Protein AF-A0A967HJ98-F1 (afdb_monomer_lite)

Radius of gyration: 16.31 Å; chains: 1; bounding box: 53×24×32 Å

Secondary structure (DSSP, 8-state):
-PPPTT-----PPP-SEEEEEEEEETTEEEEEEEEESSTTSPPEEE-TTSPBPPPPSS--------TT-----

pLDDT: mean 85.95, std 13.99, range [48.88, 98.0]

Foldseek 3Di:
DDDDPPDDPDDDDDPAAKDWDWDDDPNDIAIFMWHDHDPPGDIFTAHPVRHGDDDDPDDDDDDDAPPPGDDDD

Sequence (73 aa):
MSPPPGGGVAKAVETIGSGRALVFAGGRVVEGTWSRPTPSDPITLDDADGDPIAVPPGRPWITYVPRNGEIDW

Structure (mmCIF, N/CA/C/O backbone):
data_AF-A0A967HJ98-F1
#
_entry.id   AF-A0A967HJ98-F1
#
loop_
_atom_site.group_PDB
_atom_site.id
_atom_site.type_symbol
_atom_site.label_atom_id
_atom_site.label_alt_id
_atom_site.label_comp_id
_atom_site.label_asym_id
_atom_site.label_entity_id
_atom_site.label_seq_id
_atom_site.pdbx_PDB_ins_code
_atom_site.Cartn_x
_atom_site.Cartn_y
_atom_site.Cartn_z
_atom_site.occupancy
_atom_site.B_iso_or_equiv
_atom_site.auth_seq_id
_atom_site.auth_comp_id
_atom_site.auth_asym_id
_atom_site.auth_atom_id
_atom_site.pdbx_PDB_model_num
ATOM 1 N N . MET A 1 1 ? 37.926 -6.288 -18.136 1.00 48.88 1 MET A N 1
ATOM 2 C CA . MET A 1 1 ? 36.837 -7.285 -18.199 1.00 48.88 1 MET A CA 1
ATOM 3 C C . MET A 1 1 ? 35.587 -6.569 -18.676 1.00 48.88 1 MET A C 1
ATOM 5 O O . MET A 1 1 ? 35.139 -5.666 -17.986 1.00 48.88 1 MET A O 1
ATOM 9 N N . SER A 1 2 ? 35.083 -6.902 -19.863 1.00 51.06 2 SER A N 1
ATOM 10 C CA . SER A 1 2 ? 33.757 -6.453 -20.312 1.00 51.06 2 SER A CA 1
ATOM 11 C C . SER A 1 2 ? 32.677 -7.296 -19.622 1.00 51.06 2 SER A C 1
ATOM 13 O O . SER A 1 2 ? 32.945 -8.471 -19.349 1.00 51.06 2 SER A O 1
ATOM 15 N N . PRO A 1 3 ? 31.487 -6.749 -19.314 1.00 54.09 3 PRO A N 1
ATOM 16 C CA . PRO A 1 3 ? 30.406 -7.552 -18.754 1.00 54.09 3 PRO A CA 1
ATOM 17 C C . PRO A 1 3 ? 29.938 -8.604 -19.781 1.00 54.09 3 PRO A C 1
ATOM 19 O O . PRO A 1 3 ? 30.007 -8.348 -20.987 1.00 54.09 3 PRO A O 1
ATOM 22 N N . PRO A 1 4 ? 29.485 -9.789 -19.334 1.00 52.78 4 PRO A N 1
ATOM 23 C CA . PRO A 1 4 ? 29.030 -10.847 -20.230 1.00 52.78 4 PRO A CA 1
ATOM 24 C C . PRO A 1 4 ? 27.750 -10.436 -20.988 1.00 52.78 4 PRO A C 1
ATOM 26 O O . PRO A 1 4 ? 26.859 -9.816 -20.397 1.00 52.78 4 PRO A O 1
ATOM 29 N N . PRO A 1 5 ? 27.620 -10.786 -22.282 1.00 57.00 5 PRO A N 1
ATOM 30 C CA . PRO A 1 5 ? 26.410 -10.532 -23.055 1.00 57.00 5 PRO A CA 1
ATOM 31 C C . PRO A 1 5 ? 25.310 -11.489 -22.582 1.00 57.00 5 PRO A C 1
ATOM 33 O O . PRO A 1 5 ? 25.401 -12.698 -22.769 1.00 57.00 5 PRO A O 1
ATOM 36 N N . GLY A 1 6 ? 24.292 -10.943 -21.917 1.00 56.84 6 GLY A N 1
ATOM 37 C CA . GLY A 1 6 ? 23.192 -11.728 -21.341 1.00 56.84 6 GLY A CA 1
ATOM 38 C C . GLY A 1 6 ? 22.590 -11.164 -20.053 1.00 56.84 6 GLY A C 1
ATOM 39 O O . GLY A 1 6 ? 21.732 -11.805 -19.454 1.00 56.84 6 GLY A O 1
ATOM 40 N N . GLY A 1 7 ? 23.016 -9.979 -19.605 1.00 49.16 7 GLY A N 1
ATOM 41 C CA . GLY A 1 7 ? 22.413 -9.303 -18.459 1.00 49.16 7 GLY A CA 1
ATOM 42 C C . GLY A 1 7 ? 21.020 -8.776 -18.794 1.00 49.16 7 GLY A C 1
ATOM 43 O O . GLY A 1 7 ? 20.878 -7.632 -19.217 1.00 49.16 7 GLY A O 1
ATOM 44 N N . GLY A 1 8 ? 19.988 -9.597 -18.604 1.00 58.25 8 GLY A N 1
ATOM 45 C CA . GLY A 1 8 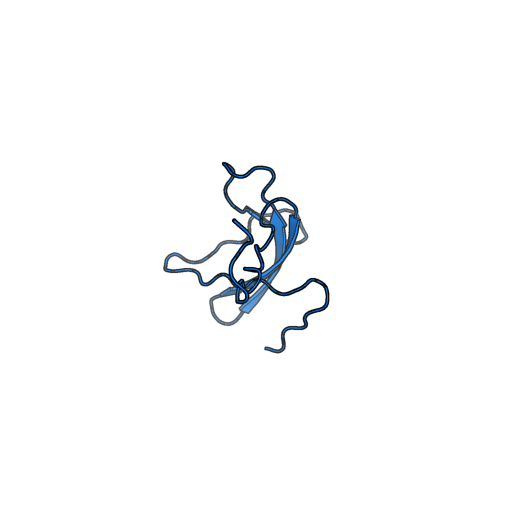? 18.627 -9.089 -18.491 1.00 58.25 8 GLY A CA 1
ATOM 46 C C . GLY A 1 8 ? 18.600 -8.062 -17.362 1.00 58.25 8 GLY A C 1
ATOM 47 O O . GLY A 1 8 ? 18.906 -8.390 -16.218 1.00 58.25 8 GLY A O 1
ATOM 48 N N . VAL A 1 9 ? 18.296 -6.807 -17.686 1.00 63.19 9 VAL A N 1
ATOM 49 C CA . VAL A 1 9 ? 18.069 -5.769 -16.681 1.00 63.19 9 VAL A CA 1
ATOM 50 C C . VAL A 1 9 ? 16.926 -6.242 -15.786 1.00 63.19 9 VAL A C 1
ATOM 52 O O . VAL A 1 9 ? 15.774 -6.315 -16.217 1.00 63.19 9 VAL A O 1
ATOM 55 N N . ALA A 1 10 ? 17.245 -6.598 -14.542 1.00 61.75 10 ALA A N 1
ATOM 56 C CA . ALA A 1 10 ? 16.227 -6.794 -13.527 1.00 61.75 10 ALA A CA 1
ATOM 57 C C . ALA A 1 10 ? 15.489 -5.460 -13.377 1.00 61.75 10 ALA A C 1
ATOM 59 O O . ALA A 1 10 ? 16.089 -4.447 -13.011 1.00 61.75 10 ALA A O 1
ATOM 60 N N . LYS A 1 11 ? 14.197 -5.434 -13.713 1.00 62.69 11 LYS A N 1
ATOM 61 C CA . LYS A 1 11 ? 13.373 -4.257 -13.454 1.00 62.69 11 LYS A CA 1
ATOM 62 C C . LYS A 1 11 ? 13.126 -4.187 -11.954 1.00 62.69 11 LYS A C 1
ATOM 64 O O . LYS A 1 11 ? 12.320 -4.942 -11.421 1.00 62.69 11 LYS A O 1
ATOM 69 N N . ALA A 1 12 ? 13.848 -3.302 -11.278 1.00 69.62 12 ALA A N 1
ATOM 70 C CA . ALA A 1 12 ? 13.507 -2.924 -9.919 1.00 69.62 12 ALA A CA 1
ATOM 71 C C . ALA A 1 12 ? 12.187 -2.143 -9.946 1.00 69.62 12 ALA A C 1
ATOM 73 O O . ALA A 1 12 ? 12.005 -1.250 -10.776 1.00 69.62 12 ALA A O 1
ATOM 74 N N . VAL A 1 13 ? 11.265 -2.494 -9.053 1.00 75.44 13 VAL A N 1
ATOM 75 C CA . VAL A 1 13 ? 10.061 -1.699 -8.806 1.00 75.44 13 VAL A CA 1
ATOM 76 C C . VAL A 1 13 ? 10.401 -0.690 -7.717 1.00 75.44 13 VAL A C 1
ATOM 78 O O . VAL A 1 13 ? 10.855 -1.068 -6.636 1.00 75.44 13 VAL A O 1
ATOM 81 N N . GLU A 1 14 ? 10.212 0.595 -8.004 1.00 81.94 14 GLU A N 1
ATOM 82 C CA . GLU A 1 14 ? 10.320 1.643 -6.994 1.00 81.94 14 GLU A CA 1
ATOM 83 C C . GLU A 1 14 ? 9.135 1.527 -6.029 1.00 81.94 14 GLU A C 1
ATOM 85 O O . GLU A 1 14 ? 7.978 1.544 -6.442 1.00 81.94 14 GLU A O 1
ATOM 90 N N . THR A 1 15 ? 9.433 1.354 -4.742 1.00 89.06 15 THR A N 1
ATOM 91 C CA . THR A 1 15 ? 8.423 1.139 -3.689 1.00 89.06 15 THR A CA 1
ATOM 92 C C . THR A 1 15 ? 8.359 2.286 -2.689 1.00 89.06 15 THR A C 1
ATOM 94 O O . THR A 1 15 ? 7.595 2.206 -1.734 1.00 89.06 15 THR A O 1
ATOM 97 N N . ILE A 1 16 ? 9.167 3.329 -2.892 1.00 94.75 16 ILE A N 1
ATOM 98 C CA . ILE A 1 16 ? 9.144 4.569 -2.117 1.00 94.75 16 ILE A CA 1
ATOM 99 C C . ILE A 1 16 ? 8.248 5.556 -2.861 1.00 94.75 16 ILE A C 1
ATOM 101 O O . ILE A 1 16 ? 8.345 5.683 -4.080 1.00 94.75 16 ILE A O 1
ATOM 105 N N . GLY A 1 17 ? 7.387 6.257 -2.133 1.00 94.06 17 GLY A N 1
ATOM 106 C CA . GLY A 1 17 ? 6.468 7.242 -2.687 1.00 94.06 17 GLY A CA 1
ATOM 107 C C . GLY A 1 17 ? 5.026 6.947 -2.309 1.00 94.06 17 GLY A C 1
ATOM 108 O O . GLY A 1 17 ? 4.752 6.415 -1.236 1.00 94.06 17 GLY A O 1
ATOM 109 N N . SER A 1 18 ? 4.106 7.333 -3.182 1.00 94.94 18 SER A N 1
ATOM 110 C CA . SER A 1 18 ? 2.677 7.111 -3.004 1.00 94.94 18 SER A CA 1
ATOM 111 C C . SER A 1 18 ? 1.973 6.917 -4.343 1.00 94.94 18 SER A C 1
ATOM 113 O O . SER A 1 18 ? 2.507 7.242 -5.412 1.00 94.94 18 SER A O 1
ATOM 115 N N . GLY A 1 19 ? 0.759 6.376 -4.297 1.00 93.62 19 GLY A N 1
ATOM 116 C CA . GLY A 1 19 ? -0.071 6.197 -5.481 1.00 93.62 19 GLY A CA 1
ATOM 117 C C . GLY A 1 19 ? -1.431 5.592 -5.169 1.00 93.62 19 GLY A C 1
ATOM 118 O O . GLY A 1 19 ? -1.748 5.315 -4.018 1.00 93.62 19 GLY A O 1
ATOM 119 N N . ARG A 1 20 ? -2.240 5.376 -6.210 1.00 94.38 20 ARG A N 1
ATOM 120 C CA . ARG A 1 20 ? -3.541 4.704 -6.090 1.00 94.38 20 ARG A CA 1
ATOM 121 C C . ARG A 1 20 ? -3.358 3.260 -5.622 1.00 94.38 20 ARG A C 1
ATOM 123 O O . ARG A 1 20 ? -2.439 2.576 -6.073 1.00 94.38 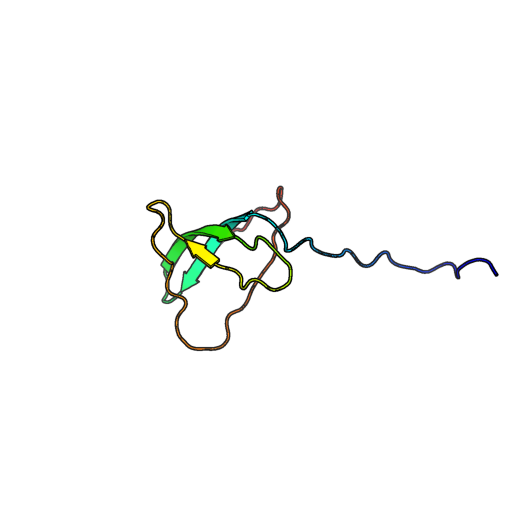20 ARG A O 1
ATOM 130 N N . ALA A 1 21 ? -4.263 2.802 -4.769 1.00 94.88 21 ALA A N 1
ATOM 131 C CA . ALA A 1 21 ? -4.368 1.429 -4.311 1.00 94.88 21 ALA A CA 1
ATOM 132 C C . ALA A 1 21 ? -5.797 0.907 -4.499 1.00 94.88 21 ALA A C 1
ATOM 134 O O . ALA A 1 21 ? -6.770 1.658 -4.442 1.00 94.88 21 ALA A O 1
ATOM 135 N N . LEU A 1 22 ? -5.897 -0.402 -4.713 1.00 94.81 22 LEU A N 1
ATOM 136 C CA . LEU A 1 22 ? -7.149 -1.146 -4.733 1.00 94.81 22 LEU A CA 1
ATOM 137 C C . LEU A 1 22 ? -6.989 -2.327 -3.787 1.00 94.81 22 LEU A C 1
ATOM 139 O O . LEU A 1 22 ? -6.054 -3.119 -3.933 1.00 94.81 22 LEU A O 1
ATOM 143 N N . VAL A 1 23 ? -7.878 -2.428 -2.806 1.00 95.06 23 VAL A N 1
ATOM 144 C CA . VAL A 1 23 ? -7.828 -3.468 -1.778 1.00 95.06 23 VAL A CA 1
ATOM 145 C C . VAL A 1 23 ? -9.005 -4.408 -1.970 1.00 95.06 23 VAL A C 1
ATOM 147 O O . VAL A 1 23 ? -10.158 -4.022 -1.797 1.00 95.06 23 VAL A O 1
ATOM 150 N N . PHE A 1 24 ? -8.699 -5.657 -2.313 1.00 94.00 24 PHE A N 1
ATOM 151 C CA . PHE A 1 24 ? -9.683 -6.717 -2.508 1.00 94.00 24 PHE A CA 1
ATOM 152 C C . PHE A 1 24 ? -9.767 -7.579 -1.250 1.00 94.00 24 PHE A C 1
ATOM 154 O O . PHE A 1 24 ? -8.809 -8.265 -0.890 1.00 94.00 24 PHE A O 1
ATOM 161 N N . ALA A 1 25 ? -10.913 -7.555 -0.573 1.00 91.69 25 ALA A N 1
ATOM 162 C CA . ALA A 1 25 ? -11.124 -8.304 0.661 1.00 91.69 25 ALA A CA 1
ATOM 163 C C . ALA A 1 25 ? -12.607 -8.621 0.877 1.00 91.69 25 ALA A C 1
ATOM 165 O O . ALA A 1 25 ? -13.479 -7.788 0.639 1.00 91.69 25 ALA A O 1
ATOM 166 N N . GLY A 1 26 ? -12.913 -9.837 1.345 1.00 88.44 26 GLY A N 1
ATOM 167 C CA . GLY A 1 26 ? -14.281 -10.220 1.721 1.00 88.44 26 GLY A CA 1
ATOM 168 C C . GLY A 1 26 ? -15.327 -10.019 0.614 1.00 88.44 26 GLY A C 1
ATOM 169 O O . GLY A 1 26 ? -16.452 -9.618 0.915 1.00 88.44 26 GLY A O 1
ATOM 170 N N . GLY A 1 27 ? -14.945 -10.236 -0.652 1.00 91.88 27 GLY A N 1
ATOM 171 C CA . GLY A 1 27 ? -15.813 -10.049 -1.823 1.00 91.88 27 GLY A CA 1
ATOM 172 C C . GLY A 1 27 ? -16.088 -8.588 -2.196 1.00 91.88 27 GLY A C 1
ATOM 173 O O . GLY A 1 27 ? -17.044 -8.321 -2.916 1.00 91.88 27 GLY A O 1
ATOM 174 N N . ARG A 1 28 ? -15.297 -7.641 -1.682 1.00 91.56 28 ARG A N 1
ATOM 175 C CA . ARG A 1 28 ? -15.420 -6.203 -1.949 1.00 91.56 28 ARG A CA 1
ATOM 176 C C . ARG A 1 28 ? -14.092 -5.634 -2.435 1.00 91.56 28 ARG A C 1
ATOM 178 O O . ARG A 1 28 ? -13.036 -6.196 -2.141 1.00 91.56 28 ARG A O 1
ATOM 185 N N . VAL A 1 29 ? -14.177 -4.503 -3.130 1.00 94.00 29 VAL A N 1
ATOM 186 C CA . VAL A 1 29 ? -13.037 -3.653 -3.476 1.00 94.00 29 VAL A CA 1
ATOM 187 C C . VAL A 1 29 ? -13.171 -2.318 -2.750 1.00 94.00 29 VAL A C 1
ATOM 189 O O . VAL A 1 29 ? -14.259 -1.744 -2.705 1.00 94.00 29 VAL A O 1
ATOM 192 N N . VAL A 1 30 ? -12.073 -1.850 -2.166 1.00 95.06 30 VAL A N 1
ATOM 193 C CA . VAL A 1 30 ? -11.947 -0.504 -1.598 1.00 95.06 30 VAL A CA 1
ATOM 194 C C . VAL A 1 30 ? -10.872 0.233 -2.382 1.00 95.06 30 VAL A C 1
ATOM 196 O O . VAL A 1 30 ? -9.763 -0.281 -2.549 1.00 95.06 30 VAL A O 1
ATOM 199 N N . GLU A 1 31 ? -11.207 1.418 -2.884 1.00 95.94 31 GLU A N 1
ATOM 200 C CA . GLU A 1 31 ? -10.238 2.306 -3.519 1.00 95.94 31 GLU A CA 1
ATOM 201 C C . GLU A 1 31 ? -9.582 3.206 -2.477 1.00 95.94 31 GLU A C 1
ATOM 203 O O . GLU A 1 31 ? -10.242 3.693 -1.562 1.00 95.94 31 GLU A O 1
ATOM 208 N N . GLY A 1 32 ? -8.288 3.455 -2.639 1.00 96.12 32 GLY A N 1
ATOM 209 C CA . GLY A 1 32 ? -7.557 4.339 -1.747 1.00 96.12 32 GLY A CA 1
ATOM 210 C C . GLY A 1 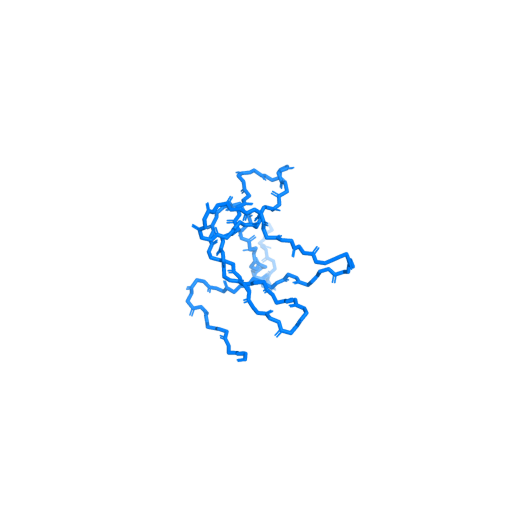32 ? -6.193 4.716 -2.291 1.00 96.12 32 GLY A C 1
ATOM 211 O O . GLY A 1 32 ? -5.934 4.679 -3.501 1.00 96.12 32 GLY A O 1
ATOM 212 N N . THR A 1 33 ? -5.298 5.055 -1.377 1.00 97.12 33 THR A N 1
ATOM 213 C CA . THR A 1 33 ? -3.911 5.390 -1.667 1.00 97.12 33 THR A CA 1
ATOM 214 C C . THR A 1 33 ? -2.967 4.525 -0.852 1.00 97.12 33 THR A C 1
ATOM 216 O O . THR A 1 33 ? -3.273 4.139 0.271 1.00 97.12 33 THR A O 1
ATOM 219 N N . TRP A 1 34 ? -1.818 4.196 -1.436 1.00 96.25 34 TRP A N 1
ATOM 220 C CA . TRP A 1 34 ? -0.689 3.661 -0.692 1.00 96.25 34 TRP A CA 1
ATOM 221 C C . TRP A 1 34 ? 0.348 4.754 -0.475 1.00 96.25 34 TRP A C 1
ATOM 223 O O . TRP A 1 34 ? 0.537 5.615 -1.342 1.00 96.25 34 TRP A O 1
ATOM 233 N N . SER A 1 35 ? 1.062 4.689 0.646 1.00 96.31 35 SER A N 1
ATOM 234 C CA . SER A 1 35 ? 2.221 5.542 0.895 1.00 96.31 35 SER A CA 1
ATOM 235 C C . SER A 1 35 ? 3.352 4.775 1.575 1.00 96.31 35 SER A C 1
ATOM 237 O O . SER A 1 35 ? 3.121 3.860 2.364 1.00 96.31 35 SER A O 1
ATOM 239 N N . ARG A 1 36 ? 4.591 5.126 1.229 1.00 96.75 36 ARG A N 1
ATOM 240 C CA . ARG A 1 36 ? 5.815 4.651 1.876 1.00 96.75 36 ARG A CA 1
ATOM 241 C C . ARG A 1 36 ? 6.923 5.704 1.718 1.00 96.75 36 ARG A C 1
ATOM 243 O O . ARG A 1 36 ? 7.595 5.720 0.684 1.00 96.75 36 ARG A O 1
ATOM 250 N N . PRO A 1 37 ? 7.114 6.603 2.698 1.00 96.19 37 PRO A N 1
ATOM 251 C CA . PRO A 1 37 ? 8.040 7.732 2.565 1.00 96.19 37 PRO A CA 1
ATOM 252 C C . PRO A 1 37 ? 9.519 7.334 2.503 1.00 96.19 37 PRO A C 1
ATOM 254 O O . PRO A 1 37 ? 10.290 7.948 1.766 1.00 96.19 37 PRO A O 1
ATOM 257 N N . THR A 1 38 ? 9.928 6.305 3.250 1.00 95.50 38 THR A N 1
ATOM 258 C CA . THR A 1 38 ? 11.315 5.816 3.288 1.00 95.50 38 THR A CA 1
ATOM 259 C C . THR A 1 38 ? 11.391 4.283 3.227 1.00 95.50 38 THR A C 1
ATOM 261 O O . THR A 1 38 ? 10.397 3.596 3.471 1.00 95.50 38 THR A O 1
ATOM 264 N N . PRO A 1 39 ? 12.568 3.687 2.941 1.00 93.75 39 PRO A N 1
ATOM 265 C CA . PRO A 1 39 ? 12.731 2.230 2.938 1.00 93.75 39 PRO A CA 1
ATOM 266 C C . PRO A 1 39 ? 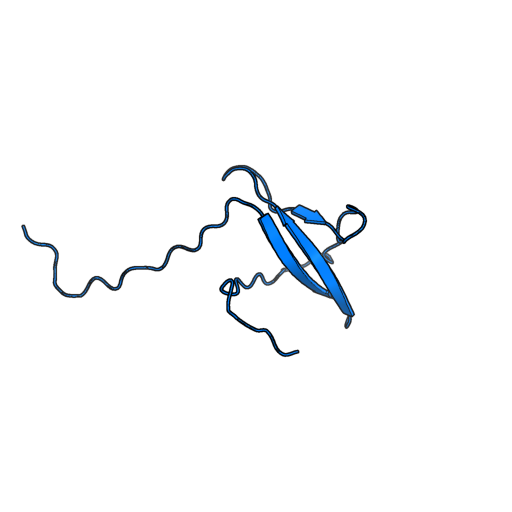12.455 1.555 4.288 1.00 93.75 39 PRO A C 1
ATOM 268 O O . PRO A 1 39 ? 12.109 0.375 4.313 1.00 93.75 39 PRO A O 1
ATOM 271 N N . SER A 1 40 ? 12.635 2.265 5.402 1.00 95.81 40 SER A N 1
ATOM 272 C CA . SER A 1 40 ? 12.357 1.744 6.745 1.00 95.81 40 SER A CA 1
ATOM 273 C C . SER A 1 40 ? 10.885 1.829 7.129 1.00 95.81 40 SER A C 1
ATOM 275 O O . SER A 1 40 ? 10.477 1.153 8.071 1.00 95.81 40 SER A O 1
ATOM 277 N N . ASP A 1 41 ? 10.095 2.624 6.407 1.00 96.38 41 ASP A N 1
ATOM 278 C CA . ASP A 1 41 ? 8.681 2.786 6.707 1.00 96.38 41 ASP A CA 1
ATOM 279 C C . ASP A 1 41 ? 7.863 1.607 6.165 1.00 96.38 41 ASP A C 1
ATOM 281 O O . ASP A 1 41 ? 8.161 1.074 5.080 1.00 96.38 41 ASP A O 1
ATOM 285 N N . PRO A 1 42 ? 6.813 1.197 6.896 1.00 93.44 42 PRO A N 1
ATOM 286 C CA . PRO A 1 42 ? 5.808 0.297 6.359 1.00 93.44 42 PRO A CA 1
ATOM 287 C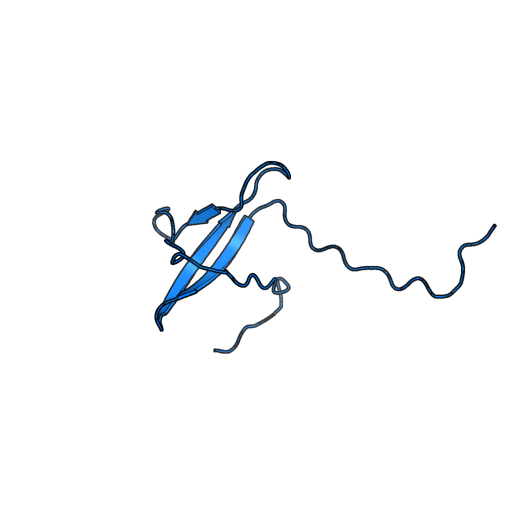 C . PRO A 1 42 ? 5.011 0.986 5.242 1.00 93.44 42 PRO A C 1
ATOM 289 O O . PRO A 1 42 ? 4.964 2.211 5.147 1.00 93.44 42 PRO A O 1
ATOM 292 N N . ILE A 1 43 ? 4.352 0.183 4.407 1.00 94.25 43 ILE A N 1
ATOM 293 C CA . ILE A 1 43 ? 3.330 0.692 3.486 1.00 94.25 43 ILE A CA 1
ATOM 294 C C . ILE A 1 43 ? 2.063 0.986 4.296 1.00 94.25 43 ILE A C 1
ATOM 296 O O . ILE A 1 43 ? 1.600 0.107 5.026 1.00 94.25 43 ILE A O 1
ATOM 300 N N . THR A 1 44 ? 1.497 2.183 4.143 1.00 96.50 44 THR A N 1
ATOM 301 C CA . THR A 1 44 ? 0.142 2.513 4.619 1.00 96.50 44 THR A CA 1
ATOM 302 C C . THR A 1 44 ? -0.865 2.389 3.483 1.00 96.50 44 THR A C 1
ATOM 304 O O . THR A 1 44 ? -0.490 2.483 2.311 1.00 96.50 44 THR A O 1
ATOM 307 N N . LEU A 1 45 ? -2.125 2.132 3.832 1.00 97.31 45 LEU A N 1
ATOM 308 C CA . LEU A 1 45 ? -3.259 2.090 2.915 1.00 97.31 45 LEU A CA 1
ATOM 309 C C . LEU A 1 45 ? -4.372 2.916 3.543 1.00 97.31 45 LEU A C 1
ATOM 311 O O . LEU A 1 45 ? -4.862 2.541 4.604 1.00 97.31 45 LEU A O 1
ATOM 315 N N . ASP A 1 46 ? -4.759 3.997 2.884 1.00 98.00 46 ASP A N 1
ATOM 316 C CA . ASP A 1 46 ? -5.730 4.962 3.396 1.00 98.00 46 ASP A CA 1
ATOM 317 C C . ASP A 1 46 ? -6.810 5.191 2.329 1.00 98.00 46 ASP A C 1
ATOM 319 O O . ASP A 1 46 ? -6.506 5.192 1.129 1.00 98.00 46 ASP A O 1
ATOM 323 N N . ASP A 1 47 ? -8.071 5.317 2.733 1.00 96.75 47 ASP A N 1
ATOM 324 C CA . ASP A 1 47 ? -9.189 5.565 1.821 1.00 96.75 47 ASP A CA 1
ATOM 325 C C . ASP A 1 47 ? -9.261 7.040 1.376 1.00 96.75 47 ASP A C 1
ATOM 327 O O . ASP A 1 47 ? -8.343 7.833 1.597 1.00 96.75 47 ASP A O 1
ATOM 331 N N . ALA A 1 48 ? -10.333 7.407 0.671 1.00 95.06 48 ALA A N 1
ATOM 332 C CA . ALA A 1 48 ? -10.512 8.764 0.158 1.00 95.06 48 ALA A CA 1
ATOM 333 C C . ALA A 1 48 ? -10.727 9.820 1.260 1.00 95.06 48 ALA A C 1
ATOM 335 O O . ALA A 1 48 ? -10.447 10.996 1.018 1.00 95.06 48 ALA A O 1
ATOM 336 N N . ASP A 1 49 ? -11.197 9.408 2.439 1.00 96.06 49 ASP A N 1
ATOM 337 C CA . ASP A 1 49 ? -11.415 10.275 3.598 1.00 96.06 49 ASP A CA 1
ATOM 338 C C . ASP A 1 49 ? -10.147 10.384 4.472 1.00 96.06 49 ASP A C 1
ATOM 340 O O . ASP A 1 49 ? -10.062 11.236 5.359 1.00 96.06 49 ASP A O 1
ATOM 344 N N . GLY A 1 50 ? -9.117 9.588 4.157 1.00 95.00 50 GLY A N 1
ATOM 345 C CA . GLY A 1 50 ? -7.851 9.526 4.883 1.00 95.00 50 GLY A CA 1
ATOM 346 C C . GLY A 1 50 ? -7.871 8.534 6.044 1.00 95.00 50 GLY A C 1
ATOM 347 O O . GLY A 1 50 ? -6.947 8.545 6.860 1.00 95.00 50 GLY A O 1
ATOM 348 N N . ASP A 1 51 ? -8.899 7.687 6.122 1.00 97.00 51 ASP A N 1
ATOM 349 C CA . ASP A 1 51 ? -9.013 6.659 7.145 1.00 97.00 51 ASP A CA 1
ATOM 350 C C . ASP A 1 51 ? -8.246 5.386 6.729 1.00 97.00 51 ASP A C 1
ATOM 352 O O . ASP A 1 51 ? -8.259 4.998 5.555 1.00 97.00 51 ASP A O 1
ATOM 356 N N . PRO A 1 52 ? -7.586 4.678 7.669 1.00 96.94 52 PRO A N 1
ATOM 357 C CA . PRO A 1 52 ? -6.841 3.466 7.340 1.00 96.94 52 PRO A CA 1
ATOM 358 C C . PRO A 1 52 ? -7.732 2.342 6.792 1.00 96.94 52 PRO A C 1
ATOM 360 O O . PRO A 1 52 ? -8.696 1.911 7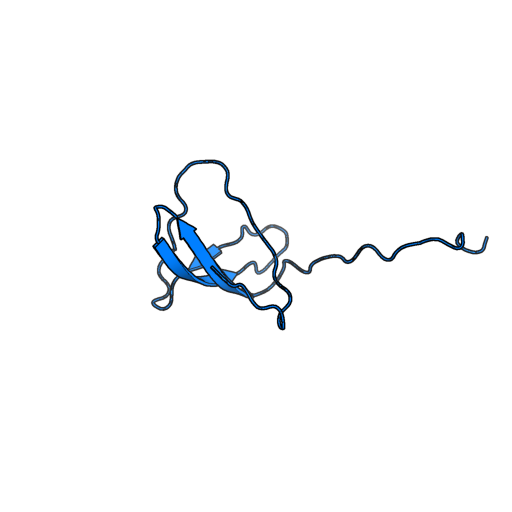.434 1.00 96.94 52 PRO A O 1
ATOM 363 N N . ILE A 1 53 ? -7.344 1.758 5.657 1.00 95.69 53 ILE A N 1
ATOM 364 C CA . ILE A 1 53 ? -8.015 0.589 5.080 1.00 95.69 53 ILE A CA 1
ATOM 365 C C . ILE A 1 53 ? -7.577 -0.674 5.828 1.00 95.69 53 ILE A C 1
ATOM 367 O O . ILE A 1 53 ? -6.418 -1.095 5.785 1.00 95.69 53 ILE A O 1
ATOM 371 N N . ALA A 1 54 ? -8.532 -1.342 6.475 1.00 90.81 54 ALA A N 1
ATOM 372 C CA . ALA A 1 54 ? -8.279 -2.593 7.178 1.00 90.81 54 ALA A CA 1
ATOM 373 C C . ALA A 1 54 ? -8.012 -3.757 6.206 1.00 90.81 54 ALA A C 1
ATOM 375 O O . ALA A 1 54 ? -8.887 -4.175 5.445 1.00 90.81 54 ALA A O 1
ATOM 376 N N . VAL A 1 55 ? -6.819 -4.348 6.294 1.00 89.69 55 VAL A N 1
ATOM 377 C CA . VAL A 1 55 ? -6.489 -5.616 5.626 1.00 89.69 55 VAL A CA 1
ATOM 378 C C . VAL A 1 55 ? -6.801 -6.771 6.587 1.00 89.69 55 VAL A C 1
ATOM 380 O O . VAL A 1 55 ? -6.242 -6.801 7.687 1.00 89.69 55 VAL A O 1
ATOM 383 N N . PRO A 1 56 ? -7.674 -7.730 6.219 1.00 88.75 56 PRO A N 1
ATOM 384 C CA . PRO A 1 56 ? -7.995 -8.857 7.087 1.00 88.75 56 PRO A CA 1
ATOM 385 C C . PRO A 1 56 ? -6.747 -9.662 7.486 1.00 88.75 56 PRO A C 1
ATOM 387 O O . PRO A 1 56 ? -5.827 -9.812 6.678 1.00 88.75 56 PRO A O 1
ATOM 390 N N . PRO A 1 57 ? -6.712 -10.230 8.705 1.00 90.12 57 PRO A N 1
ATOM 391 C CA . PRO A 1 57 ? -5.577 -11.022 9.166 1.00 90.12 57 PRO A CA 1
ATOM 392 C C . PRO A 1 57 ? -5.336 -12.231 8.251 1.00 90.12 57 PRO A C 1
ATOM 394 O O . PRO A 1 57 ? -6.266 -12.956 7.898 1.00 90.12 57 PRO A O 1
ATOM 397 N N . GLY A 1 58 ? -4.074 -12.468 7.883 1.00 90.19 58 GLY A N 1
ATOM 398 C CA . GLY A 1 58 ? -3.694 -13.558 6.989 1.00 90.19 58 GLY A CA 1
ATOM 399 C C . GLY A 1 58 ? -2.447 -13.245 6.169 1.00 90.19 58 GLY A C 1
ATOM 400 O O . GLY A 1 58 ? -1.584 -12.475 6.585 1.00 90.19 58 GLY A O 1
ATOM 401 N N . ARG A 1 59 ? -2.345 -13.877 4.996 1.00 89.88 59 ARG A N 1
ATOM 402 C CA . ARG A 1 59 ? -1.267 -13.641 4.030 1.00 89.88 59 ARG A CA 1
ATOM 403 C C . ARG A 1 59 ? -1.778 -12.697 2.938 1.00 89.88 59 ARG A C 1
ATOM 405 O O . ARG A 1 59 ? -2.537 -13.164 2.087 1.00 89.88 59 ARG A O 1
ATOM 412 N N . PRO A 1 60 ? -1.409 -11.405 2.950 1.00 91.38 60 PRO A N 1
ATOM 413 C CA . PRO A 1 60 ? -1.775 -10.508 1.867 1.00 91.38 60 PRO A CA 1
ATOM 414 C C . PRO A 1 60 ? -0.975 -10.846 0.605 1.00 91.38 60 PRO A C 1
ATOM 416 O O . PRO A 1 60 ? 0.190 -11.241 0.677 1.00 91.38 60 PRO A O 1
ATOM 419 N N . TRP A 1 61 ? -1.599 -10.646 -0.551 1.00 92.12 61 TRP A N 1
ATOM 420 C CA . TRP A 1 61 ? -0.935 -10.669 -1.850 1.00 92.12 61 TRP A CA 1
ATOM 421 C C . TRP A 1 61 ? -0.828 -9.235 -2.360 1.00 92.12 61 TRP A C 1
ATOM 423 O O . TRP A 1 61 ? -1.836 -8.540 -2.449 1.00 92.12 61 TRP A O 1
ATOM 433 N N . ILE A 1 62 ? 0.388 -8.791 -2.679 1.00 90.69 62 ILE A N 1
ATOM 434 C CA . ILE A 1 62 ? 0.651 -7.441 -3.190 1.00 90.69 62 ILE A CA 1
ATOM 435 C C . ILE A 1 62 ? 1.060 -7.557 -4.653 1.00 90.69 62 ILE A C 1
ATOM 437 O O . ILE A 1 62 ? 2.005 -8.276 -4.980 1.00 90.69 62 ILE A O 1
ATOM 441 N N . THR A 1 63 ? 0.359 -6.829 -5.519 1.00 91.25 63 THR A N 1
ATOM 442 C CA . THR A 1 63 ? 0.661 -6.749 -6.951 1.00 91.25 63 THR A CA 1
ATOM 443 C C . THR A 1 63 ? 0.978 -5.309 -7.314 1.00 91.25 63 THR A C 1
ATOM 445 O O . THR A 1 63 ? 0.213 -4.402 -6.999 1.00 91.25 63 THR A O 1
ATOM 448 N N . TYR A 1 64 ? 2.101 -5.102 -7.998 1.00 89.00 64 TYR A N 1
ATOM 449 C CA . TYR A 1 64 ? 2.445 -3.810 -8.579 1.00 89.00 64 TYR A CA 1
ATOM 450 C C . TYR A 1 64 ? 1.937 -3.750 -10.009 1.00 89.00 64 TYR A C 1
ATOM 452 O O . TYR A 1 64 ? 2.246 -4.620 -10.823 1.00 89.00 64 TYR A O 1
ATOM 460 N N . VAL A 1 65 ? 1.197 -2.694 -10.313 1.00 87.38 65 VAL A N 1
ATOM 461 C CA . VAL A 1 65 ? 0.683 -2.433 -11.654 1.00 87.38 65 VAL A CA 1
ATOM 462 C C . VAL A 1 65 ? 1.427 -1.220 -12.205 1.00 87.38 65 VAL A C 1
ATOM 464 O O . VAL A 1 65 ? 1.592 -0.231 -11.484 1.00 87.38 65 VAL A O 1
ATOM 467 N N . PRO A 1 66 ? 1.945 -1.276 -13.446 1.00 83.69 66 PRO A N 1
ATOM 468 C CA . PRO A 1 66 ? 2.533 -0.107 -14.087 1.00 83.69 66 PRO A CA 1
ATOM 469 C C . PRO A 1 66 ? 1.563 1.078 -14.049 1.00 83.69 66 PRO A C 1
ATOM 471 O O . PRO A 1 66 ? 0.354 0.889 -14.087 1.00 83.69 66 PRO A O 1
ATOM 474 N N . ARG A 1 67 ? 2.069 2.315 -14.037 1.00 77.50 67 ARG A N 1
ATOM 475 C CA . ARG A 1 67 ? 1.203 3.514 -14.008 1.00 77.50 67 ARG A CA 1
ATOM 476 C C . ARG A 1 67 ? 0.220 3.592 -15.185 1.00 77.50 67 ARG A C 1
ATOM 478 O O . ARG A 1 67 ? -0.793 4.267 -15.086 1.00 77.50 67 ARG A O 1
ATOM 485 N N . ASN A 1 68 ? 0.552 2.934 -16.292 1.00 83.75 68 ASN A N 1
ATOM 486 C CA . ASN A 1 68 ? -0.267 2.795 -17.493 1.00 83.75 68 ASN A CA 1
ATOM 487 C C . ASN A 1 68 ? -0.892 1.395 -17.639 1.00 83.75 68 ASN A C 1
ATOM 489 O O . ASN A 1 68 ? -1.356 1.053 -18.722 1.00 83.75 68 ASN A O 1
ATOM 493 N N . GLY A 1 69 ? -0.815 0.564 -16.601 1.00 78.88 69 GLY A N 1
ATOM 494 C CA . GLY A 1 69 ? -1.458 -0.738 -16.556 1.00 78.88 69 GLY A CA 1
ATOM 495 C C . GLY A 1 69 ? -2.907 -0.603 -16.107 1.00 78.88 69 GLY A C 1
ATOM 496 O O . GLY A 1 69 ? -3.235 0.241 -15.274 1.00 78.88 69 GLY A O 1
ATOM 497 N N . GLU A 1 70 ? -3.753 -1.454 -16.664 1.00 80.38 70 GLU A N 1
ATOM 498 C CA . GLU A 1 70 ? -5.150 -1.608 -16.282 1.00 80.38 70 GLU A CA 1
ATOM 499 C C . GLU A 1 70 ? -5.305 -2.903 -15.484 1.00 80.38 70 GLU A C 1
ATOM 501 O O . GLU A 1 70 ? -4.481 -3.818 -15.587 1.00 80.38 70 GLU A O 1
ATOM 506 N N . ILE A 1 71 ? -6.331 -2.961 -14.646 1.00 83.38 71 ILE A N 1
ATOM 507 C CA . ILE A 1 71 ? -6.707 -4.184 -13.954 1.00 83.38 71 ILE A CA 1
ATOM 508 C C . ILE A 1 71 ? -8.197 -4.368 -14.227 1.00 83.38 71 ILE A C 1
ATOM 510 O O . ILE A 1 71 ? -8.990 -3.482 -13.916 1.00 83.38 71 ILE A O 1
ATOM 514 N N . ASP A 1 72 ? -8.543 -5.518 -14.787 1.00 84.75 72 ASP A N 1
ATOM 515 C CA . ASP A 1 72 ? -9.919 -5.967 -14.966 1.00 84.75 72 ASP A CA 1
ATOM 516 C C . ASP A 1 72 ? -10.239 -6.983 -13.865 1.00 84.75 72 ASP A C 1
ATOM 518 O O . ASP A 1 72 ? -9.429 -7.881 -13.598 1.00 84.75 72 ASP A O 1
ATOM 522 N N . TRP A 1 73 ? -11.391 -6.845 -13.207 1.00 77.50 73 TRP A N 1
ATOM 523 C CA . TRP A 1 73 ? -11.812 -7.712 -12.103 1.00 77.50 73 TRP A CA 1
ATOM 524 C C . TRP A 1 73 ? -13.331 -7.884 -12.037 1.00 77.50 73 TRP A C 1
ATOM 526 O O . TRP A 1 73 ? -14.065 -6.955 -12.445 1.00 77.50 73 TRP A O 1
#